Protein AF-A0A6M5YR13-F1 (afdb_monomer_lite)

Radius of gyration: 12.58 Å; chains: 1; bounding box: 26×22×33 Å

Secondary struct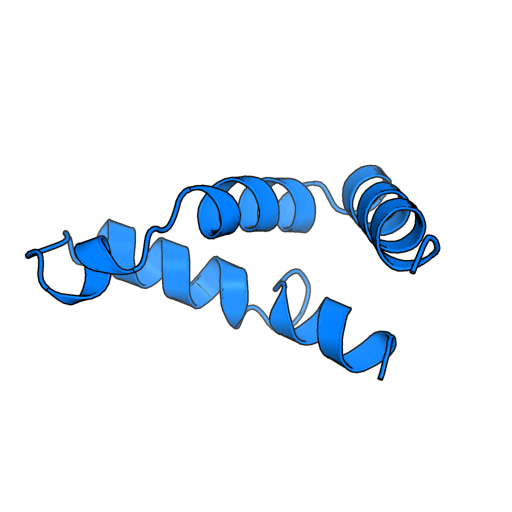ure (DSSP, 8-state):
--HHHHHHHHHHHH-HHHHHHHHHHTT--GGGGGS---HHHHHHHHHHHH-TTT-HHHHHHH--

Sequence (64 aa):
MAGLEIARNDEAATNPTFETYWRLIVKWKEDARYRRTTQSDAEGLYRAVADPNDGVLRWIRQLW

Foldseek 3Di:
DPVVVVLLVVLVVVAVLLVVLVVLQVPDDPVVVVDDDDPVSVVSNCCCQPVCPRHPVNSVVVVD

pLDDT: mean 91.41, std 7.78, range [49.56, 97.25]

Organism: NCBI:txid2774151

Structure (mmCIF, N/CA/C/O backbone):
data_AF-A0A6M5YR13-F1
#
_entry.id   AF-A0A6M5YR13-F1
#
loop_
_atom_site.group_PDB
_atom_site.id
_atom_site.type_symbol
_atom_site.label_atom_id
_atom_site.label_alt_id
_atom_site.label_comp_id
_atom_site.label_asym_id
_atom_site.label_entity_id
_atom_site.label_seq_id
_atom_site.pdbx_PDB_ins_code
_atom_site.Cartn_x
_atom_site.Cartn_y
_atom_site.Cartn_z
_atom_site.occupancy
_atom_site.B_iso_or_equiv
_atom_site.auth_seq_id
_atom_site.auth_comp_id
_atom_site.auth_asym_id
_atom_site.auth_atom_id
_atom_site.pdbx_PDB_model_num
ATOM 1 N N . MET A 1 1 ? 16.914 -11.220 -6.986 1.00 49.56 1 MET A N 1
ATOM 2 C CA . MET A 1 1 ? 15.528 -10.886 -7.381 1.00 49.56 1 MET A CA 1
ATOM 3 C C . MET A 1 1 ? 15.460 -9.376 -7.595 1.00 49.56 1 MET A C 1
ATOM 5 O O . MET A 1 1 ? 15.318 -8.660 -6.620 1.00 49.56 1 MET A O 1
ATOM 9 N N . ALA A 1 2 ? 15.684 -8.885 -8.820 1.00 61.56 2 ALA A N 1
ATOM 10 C CA . ALA A 1 2 ? 15.842 -7.443 -9.092 1.00 61.56 2 ALA A CA 1
ATOM 11 C C . ALA A 1 2 ? 14.614 -6.779 -9.761 1.00 61.56 2 ALA A C 1
ATOM 13 O O . ALA A 1 2 ? 14.531 -5.560 -9.799 1.00 61.56 2 ALA A O 1
ATOM 14 N N . GLY A 1 3 ? 13.643 -7.555 -10.263 1.00 79.19 3 GLY A N 1
ATOM 15 C CA . GLY A 1 3 ? 12.518 -7.011 -11.044 1.00 79.19 3 GLY A CA 1
ATOM 16 C C . GLY A 1 3 ? 11.354 -6.440 -10.226 1.00 79.19 3 GLY A C 1
ATOM 17 O O . GLY A 1 3 ? 10.674 -5.534 -10.693 1.00 79.19 3 GLY A O 1
ATOM 18 N N . LEU A 1 4 ? 11.136 -6.924 -8.997 1.00 85.88 4 LEU A N 1
ATOM 19 C CA . LEU A 1 4 ? 9.993 -6.501 -8.172 1.00 85.88 4 LEU A CA 1
ATOM 20 C C . LEU A 1 4 ? 10.113 -5.051 -7.694 1.00 85.88 4 LEU A C 1
ATOM 22 O O . LEU A 1 4 ? 9.104 -4.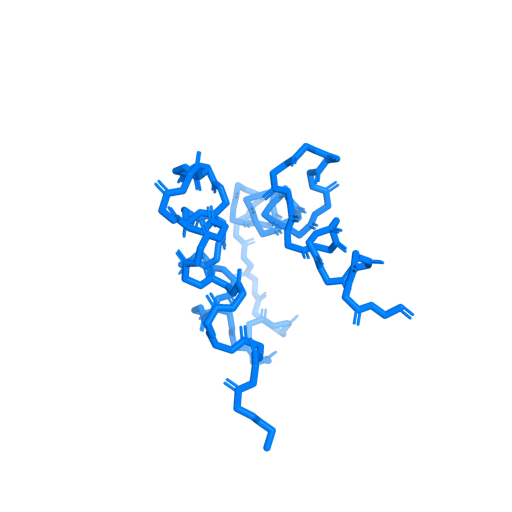371 -7.548 1.00 85.88 4 LEU A O 1
ATOM 26 N N . GLU A 1 5 ? 11.337 -4.570 -7.463 1.00 89.31 5 GLU A N 1
ATOM 27 C CA . GLU A 1 5 ? 11.557 -3.171 -7.092 1.00 89.31 5 GLU A CA 1
ATOM 28 C C . GLU A 1 5 ? 11.230 -2.226 -8.252 1.00 89.31 5 GLU A C 1
ATOM 30 O O . GLU A 1 5 ? 10.567 -1.214 -8.042 1.00 89.31 5 GLU A O 1
ATOM 35 N N . ILE A 1 6 ? 11.635 -2.592 -9.472 1.00 92.19 6 ILE A N 1
ATOM 36 C CA . ILE A 1 6 ? 11.347 -1.825 -10.689 1.00 92.19 6 ILE A CA 1
ATOM 37 C C . ILE A 1 6 ? 9.836 -1.805 -10.944 1.00 92.19 6 ILE A C 1
ATOM 39 O O . ILE A 1 6 ? 9.250 -0.730 -10.977 1.00 92.19 6 ILE A O 1
ATOM 43 N N . ALA A 1 7 ? 9.187 -2.974 -10.980 1.00 93.06 7 ALA A N 1
ATOM 44 C CA . ALA A 1 7 ? 7.742 -3.083 -11.201 1.00 93.06 7 ALA A CA 1
ATOM 45 C C . ALA A 1 7 ? 6.913 -2.322 -10.151 1.00 93.06 7 ALA A C 1
ATOM 47 O O . ALA A 1 7 ? 5.851 -1.780 -10.453 1.00 93.06 7 ALA A O 1
ATOM 48 N N . ARG A 1 8 ? 7.395 -2.263 -8.904 1.00 94.44 8 ARG A N 1
ATOM 49 C CA . ARG A 1 8 ? 6.763 -1.464 -7.851 1.00 94.44 8 ARG A CA 1
ATOM 50 C C . ARG A 1 8 ? 6.934 0.028 -8.120 1.00 94.44 8 ARG A C 1
ATOM 52 O O . ARG A 1 8 ? 5.993 0.786 -7.916 1.00 94.44 8 ARG A O 1
ATOM 59 N N . ASN A 1 9 ? 8.134 0.456 -8.506 1.00 94.56 9 ASN A N 1
ATOM 60 C CA . ASN A 1 9 ? 8.405 1.861 -8.799 1.00 94.56 9 ASN A CA 1
ATOM 61 C C . ASN A 1 9 ? 7.579 2.343 -10.005 1.00 94.56 9 ASN A C 1
ATOM 63 O O . ASN A 1 9 ? 7.071 3.458 -9.959 1.00 94.56 9 ASN A O 1
ATOM 67 N N . ASP A 1 10 ? 7.382 1.499 -11.022 1.00 94.88 10 ASP A N 1
ATOM 68 C CA . ASP A 1 10 ? 6.530 1.802 -12.180 1.00 94.88 10 ASP A CA 1
ATOM 69 C C . ASP A 1 10 ? 5.046 1.950 -11.790 1.00 94.88 10 ASP A C 1
ATOM 71 O O . ASP A 1 10 ? 4.389 2.917 -12.190 1.00 94.88 10 ASP A O 1
ATOM 75 N N . GLU A 1 11 ? 4.517 1.047 -10.953 1.00 95.31 11 GLU A N 1
ATOM 76 C CA . GLU A 1 11 ? 3.150 1.176 -10.418 1.00 95.31 11 GLU A CA 1
ATOM 77 C C . GLU A 1 11 ? 3.024 2.446 -9.563 1.00 95.31 11 GLU A C 1
ATOM 79 O O . GLU A 1 11 ? 2.096 3.225 -9.745 1.00 95.31 11 GLU A O 1
ATOM 84 N N . ALA A 1 12 ? 3.988 2.726 -8.680 1.00 95.50 12 ALA A N 1
ATOM 85 C CA . ALA A 1 12 ? 3.969 3.929 -7.846 1.00 95.50 12 ALA A CA 1
ATOM 86 C C . ALA A 1 12 ? 4.054 5.231 -8.664 1.00 95.50 12 ALA A C 1
ATOM 88 O O . ALA A 1 12 ? 3.451 6.231 -8.282 1.00 95.50 12 ALA A O 1
ATOM 89 N N . ALA A 1 13 ? 4.764 5.226 -9.796 1.00 96.12 13 ALA A N 1
ATOM 90 C CA . ALA A 1 13 ? 4.865 6.385 -10.680 1.00 96.12 13 ALA A CA 1
ATOM 91 C C . ALA A 1 13 ? 3.549 6.695 -11.416 1.00 96.12 13 ALA A C 1
ATOM 93 O O . ALA A 1 13 ? 3.304 7.845 -11.779 1.00 96.12 13 ALA A O 1
ATOM 94 N N . THR A 1 14 ? 2.709 5.684 -11.643 1.00 95.81 14 THR A N 1
ATOM 95 C CA . THR A 1 14 ? 1.456 5.808 -12.406 1.00 95.81 14 THR A CA 1
ATOM 96 C C . THR A 1 14 ? 0.206 5.782 -11.526 1.00 95.81 14 THR A C 1
ATOM 98 O O . THR A 1 14 ? -0.853 6.235 -11.960 1.00 95.81 14 THR A O 1
ATOM 101 N N . ASN A 1 15 ? 0.331 5.329 -10.276 1.00 96.44 15 ASN A N 1
ATOM 102 C CA . ASN A 1 15 ? -0.754 5.197 -9.316 1.00 96.44 15 ASN A CA 1
ATOM 103 C C . ASN A 1 15 ? -0.382 5.823 -7.948 1.00 96.44 15 ASN A C 1
ATOM 105 O O . ASN A 1 15 ? 0.180 5.159 -7.070 1.00 96.44 15 ASN A O 1
ATOM 109 N N . PRO A 1 16 ? -0.730 7.106 -7.719 1.00 96.50 16 PRO A N 1
ATOM 110 C CA . PRO A 1 16 ? -0.458 7.796 -6.452 1.00 96.50 16 PRO A CA 1
ATOM 111 C C . PRO A 1 16 ? -1.175 7.180 -5.238 1.00 96.50 16 PRO A C 1
ATOM 113 O O . PRO A 1 16 ? -0.689 7.269 -4.102 1.00 96.50 16 PRO A O 1
ATOM 116 N N . THR A 1 17 ? -2.334 6.549 -5.456 1.00 96.94 17 THR A N 1
ATOM 117 C CA . THR A 1 17 ? -3.065 5.832 -4.404 1.00 96.94 17 THR A CA 1
ATOM 118 C C . THR A 1 17 ? -2.291 4.592 -3.981 1.00 96.94 17 THR A C 1
ATOM 120 O O . THR A 1 17 ? -2.051 4.404 -2.786 1.00 96.94 17 THR A O 1
ATOM 123 N N . PHE A 1 18 ? -1.808 3.806 -4.946 1.00 97.19 18 PHE A N 1
ATOM 124 C CA . PHE A 1 18 ? -0.922 2.677 -4.681 1.00 97.19 18 PHE A CA 1
ATOM 125 C C . PHE A 1 18 ? 0.344 3.121 -3.948 1.00 97.19 18 PHE A C 1
ATOM 127 O O . PHE A 1 18 ? 0.730 2.481 -2.974 1.00 97.19 18 PHE A O 1
ATOM 134 N N . GLU A 1 19 ? 0.972 4.238 -4.335 1.00 97.25 19 GLU A N 1
ATOM 135 C CA . GLU A 1 19 ? 2.139 4.756 -3.609 1.00 97.25 19 GLU A CA 1
ATOM 136 C C . GLU A 1 19 ? 1.800 5.054 -2.137 1.00 97.25 19 GLU A C 1
ATOM 138 O O . GLU A 1 19 ? 2.549 4.690 -1.223 1.00 97.25 19 GLU A O 1
ATOM 143 N N . THR A 1 20 ? 0.653 5.687 -1.890 1.00 96.81 20 THR A N 1
ATOM 144 C CA . THR A 1 20 ? 0.177 5.990 -0.534 1.00 96.81 20 THR A CA 1
ATOM 145 C C . THR A 1 20 ? -0.065 4.712 0.268 1.00 96.81 20 THR A C 1
ATOM 147 O O . THR A 1 20 ? 0.389 4.601 1.411 1.00 96.81 20 THR A O 1
ATOM 150 N N . TYR A 1 21 ? -0.727 3.726 -0.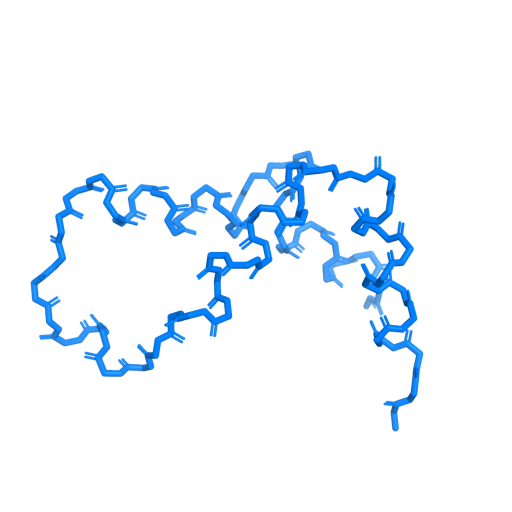335 1.00 97.00 21 TYR A N 1
ATOM 151 C CA . TYR A 1 21 ? -0.965 2.417 0.263 1.00 97.00 21 TYR A CA 1
ATOM 152 C C . TYR A 1 21 ? 0.335 1.673 0.539 1.00 97.00 21 TYR A C 1
ATOM 154 O O . TYR A 1 21 ? 0.535 1.191 1.653 1.00 97.00 21 TYR A O 1
ATOM 162 N N . TRP A 1 22 ? 1.274 1.675 -0.401 1.00 95.88 22 TRP A N 1
ATOM 163 C CA . TRP A 1 22 ? 2.593 1.089 -0.223 1.00 95.88 22 TRP A CA 1
ATOM 164 C C . TRP A 1 22 ? 3.324 1.716 0.969 1.00 95.88 22 TRP A C 1
ATOM 166 O O . TRP A 1 22 ? 3.762 1.008 1.876 1.00 95.88 22 TRP A O 1
ATOM 176 N N . ARG A 1 23 ? 3.387 3.054 1.028 1.00 95.12 23 ARG A N 1
ATOM 177 C CA . ARG A 1 23 ? 3.994 3.803 2.143 1.00 95.12 23 ARG A CA 1
ATOM 178 C C . ARG A 1 23 ? 3.313 3.532 3.487 1.00 95.12 23 ARG A C 1
ATOM 180 O O . ARG A 1 23 ? 3.969 3.676 4.521 1.00 95.12 23 ARG A O 1
ATOM 187 N N . LEU A 1 24 ? 2.027 3.179 3.493 1.00 94.38 24 LEU A N 1
ATOM 188 C CA . LEU A 1 24 ? 1.305 2.777 4.698 1.00 94.38 24 LEU A CA 1
ATOM 189 C C . LEU A 1 24 ? 1.696 1.359 5.127 1.00 94.38 24 LEU A C 1
ATOM 191 O O . LEU A 1 24 ? 2.100 1.169 6.275 1.00 94.38 24 LEU A O 1
ATOM 195 N N . ILE A 1 25 ?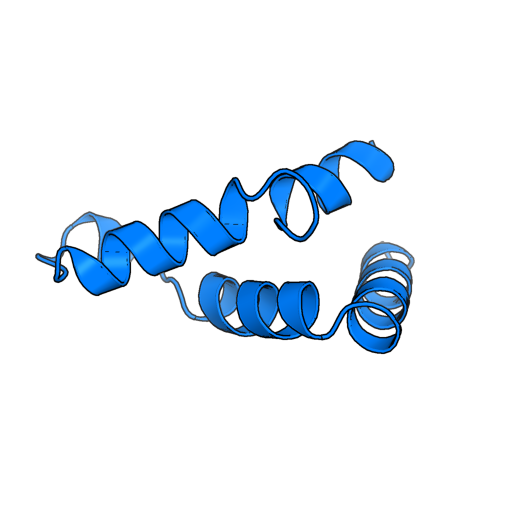 1.634 0.376 4.220 1.00 92.62 25 ILE A N 1
ATOM 196 C CA . ILE A 1 25 ? 1.867 -1.026 4.590 1.00 92.62 25 ILE A CA 1
ATOM 197 C C . ILE A 1 25 ? 3.307 -1.285 5.037 1.00 92.62 25 ILE A C 1
ATOM 199 O O . ILE A 1 25 ? 3.520 -2.058 5.964 1.00 92.62 25 ILE A O 1
ATOM 203 N N . VAL A 1 26 ? 4.303 -0.606 4.449 1.00 91.69 26 VAL A N 1
ATOM 204 C CA . VAL A 1 26 ? 5.722 -0.828 4.796 1.00 91.69 26 VAL A CA 1
ATOM 205 C C . VAL A 1 26 ? 6.075 -0.333 6.197 1.00 91.69 26 VAL A C 1
ATOM 207 O O . VAL A 1 26 ? 7.111 -0.699 6.746 1.00 91.69 26 VAL A O 1
ATOM 210 N N . LYS A 1 27 ? 5.223 0.511 6.788 1.00 89.19 27 LYS A N 1
ATOM 211 C CA . LYS A 1 27 ? 5.366 0.976 8.172 1.00 89.19 27 LYS A CA 1
ATOM 212 C C . LYS A 1 27 ? 4.771 -0.007 9.173 1.00 89.19 27 LYS A C 1
ATOM 214 O O . LYS A 1 27 ? 5.082 0.095 10.362 1.00 89.19 27 LYS A O 1
ATOM 219 N N . TRP A 1 28 ? 3.923 -0.933 8.722 1.00 89.38 28 TRP A N 1
ATOM 220 C CA . TRP A 1 28 ? 3.353 -1.951 9.587 1.00 89.38 28 TRP A CA 1
ATOM 221 C C . TRP A 1 28 ? 4.442 -2.930 10.016 1.00 89.38 28 TRP A C 1
ATOM 223 O O . TRP A 1 28 ? 5.181 -3.483 9.204 1.00 89.38 28 TRP A O 1
ATOM 233 N N . LYS A 1 29 ? 4.548 -3.126 11.327 1.00 86.88 29 LYS A N 1
ATOM 234 C CA . LYS A 1 29 ? 5.457 -4.089 11.944 1.00 86.88 29 LYS A CA 1
ATOM 235 C C . LYS A 1 29 ? 4.629 -5.206 12.552 1.00 86.88 29 LYS A C 1
ATOM 237 O O . LYS A 1 29 ? 3.547 -4.939 13.064 1.00 86.88 29 LYS A O 1
ATOM 242 N N . GLU A 1 30 ? 5.177 -6.416 12.585 1.00 85.94 30 GLU A N 1
ATOM 243 C CA . GLU A 1 30 ? 4.507 -7.584 13.172 1.00 85.94 30 GLU A CA 1
ATOM 244 C C . GLU A 1 30 ? 3.998 -7.323 14.600 1.00 85.94 30 GLU A C 1
ATOM 246 O O . GLU A 1 30 ? 2.882 -7.703 14.938 1.00 85.94 30 GLU A O 1
ATOM 251 N N . ASP A 1 31 ? 4.762 -6.592 15.415 1.00 86.31 31 ASP A N 1
ATOM 252 C CA . ASP A 1 31 ? 4.392 -6.245 16.793 1.00 86.31 31 ASP A CA 1
ATOM 253 C C . ASP A 1 31 ? 3.087 -5.424 16.892 1.00 86.31 31 ASP A C 1
ATOM 255 O O . ASP A 1 31 ? 2.362 -5.509 17.883 1.00 86.31 31 ASP A O 1
ATOM 259 N N . ALA A 1 32 ? 2.716 -4.689 15.835 1.00 85.25 32 ALA A N 1
ATOM 260 C CA . ALA A 1 32 ? 1.441 -3.976 15.774 1.00 85.25 32 ALA A CA 1
ATOM 261 C C . ALA A 1 32 ? 0.232 -4.927 15.816 1.00 85.25 32 ALA A C 1
ATOM 263 O O . ALA A 1 32 ? -0.843 -4.509 16.237 1.00 85.25 32 ALA A O 1
ATOM 264 N N . ARG A 1 33 ? 0.404 -6.209 15.458 1.00 83.94 33 ARG A N 1
ATOM 265 C CA . ARG A 1 33 ? -0.634 -7.247 15.559 1.00 83.94 33 ARG A CA 1
ATOM 266 C C . ARG A 1 33 ? -1.146 -7.438 16.986 1.00 83.94 33 ARG A C 1
ATOM 268 O O . ARG A 1 33 ? -2.311 -7.774 17.173 1.00 83.94 33 ARG A O 1
ATOM 275 N N . TYR A 1 34 ? -0.278 -7.256 17.978 1.00 88.81 34 TYR A N 1
ATOM 276 C CA . TYR A 1 34 ? -0.595 -7.498 19.386 1.00 88.81 34 TYR A CA 1
ATOM 277 C C . TYR A 1 34 ? -0.936 -6.213 20.149 1.00 88.81 34 TYR A C 1
ATOM 279 O O . TYR A 1 34 ? -1.309 -6.265 21.322 1.00 88.81 34 TYR A O 1
ATOM 287 N N . ARG A 1 35 ? -0.836 -5.050 19.495 1.00 86.75 35 ARG A N 1
ATOM 288 C CA . ARG A 1 35 ? -1.200 -3.756 20.075 1.00 86.75 35 ARG A CA 1
ATOM 289 C C . ARG A 1 35 ? -2.649 -3.410 19.747 1.00 86.75 35 ARG A C 1
ATOM 291 O O . ARG A 1 35 ? -3.171 -3.763 18.694 1.00 86.75 35 ARG A O 1
ATOM 298 N N . ARG A 1 36 ? -3.295 -2.648 20.634 1.00 87.94 36 ARG A N 1
ATOM 299 C CA . ARG A 1 36 ? -4.560 -1.986 20.293 1.00 87.94 36 ARG A CA 1
ATOM 300 C C . ARG A 1 36 ? -4.270 -0.868 19.297 1.00 87.94 36 ARG A C 1
ATOM 302 O O . ARG A 1 36 ? -3.497 0.037 19.599 1.00 87.94 36 ARG A O 1
ATOM 309 N N . THR A 1 37 ? -4.896 -0.946 18.133 1.00 88.38 37 THR A N 1
ATOM 310 C CA . THR A 1 37 ? -4.883 0.098 17.107 1.00 88.38 37 THR A CA 1
ATOM 311 C C . THR A 1 37 ? -6.261 0.748 17.028 1.00 88.38 37 TH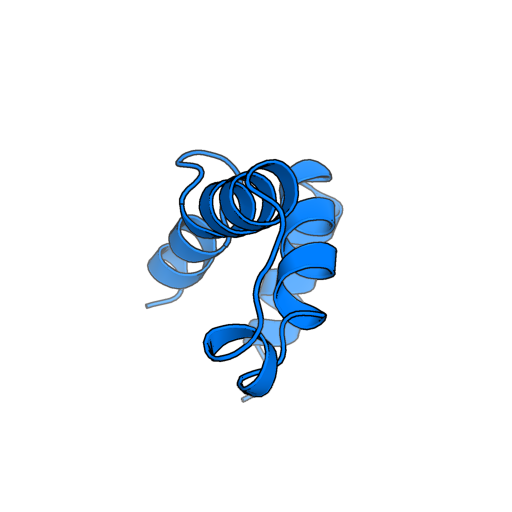R A C 1
ATOM 313 O O . THR A 1 37 ? -7.244 0.173 17.508 1.00 88.38 37 THR A O 1
ATOM 316 N N . THR A 1 38 ? -6.346 1.958 16.483 1.00 92.75 38 THR A N 1
ATOM 317 C CA . THR A 1 38 ? -7.651 2.590 16.276 1.00 92.75 38 THR A CA 1
ATOM 318 C C . THR A 1 38 ? -8.387 1.891 15.133 1.00 92.75 38 THR A C 1
ATOM 320 O O . THR A 1 38 ? -7.766 1.280 14.262 1.00 92.75 38 THR A O 1
ATOM 323 N N . GLN A 1 39 ? -9.718 1.975 15.111 1.00 93.44 39 GLN A N 1
ATOM 324 C CA . GLN A 1 39 ? -10.495 1.449 13.985 1.00 93.44 39 GLN A CA 1
ATOM 325 C C . GLN A 1 39 ? -10.028 2.068 12.661 1.00 93.44 39 GLN A C 1
ATOM 327 O O . GLN A 1 39 ? -9.791 1.339 11.703 1.00 93.44 39 GLN A O 1
ATOM 332 N N . SER A 1 40 ? -9.808 3.383 12.643 1.00 93.69 40 SER A N 1
ATOM 333 C CA . SER A 1 40 ? -9.356 4.113 11.459 1.00 93.69 40 SER A CA 1
ATOM 334 C C . SER A 1 40 ? -8.013 3.606 10.927 1.00 93.69 40 SER A C 1
ATOM 336 O O . SER A 1 40 ? -7.843 3.471 9.716 1.00 93.69 40 SER A O 1
ATOM 338 N N . ASP A 1 41 ? -7.069 3.281 11.814 1.00 90.81 41 ASP A N 1
ATOM 339 C CA . ASP A 1 41 ? -5.777 2.706 11.420 1.00 90.81 41 ASP A CA 1
ATOM 340 C C . ASP A 1 41 ? -5.949 1.305 10.815 1.00 90.81 41 ASP A C 1
ATOM 342 O O . ASP A 1 41 ? -5.351 0.992 9.782 1.00 90.81 41 ASP A O 1
ATOM 346 N N . ALA A 1 42 ? -6.793 0.467 11.428 1.00 91.56 42 ALA A N 1
ATOM 347 C CA . ALA A 1 42 ? -7.087 -0.873 10.927 1.00 91.56 42 ALA A CA 1
ATOM 348 C C . ALA A 1 42 ? -7.784 -0.833 9.558 1.00 91.56 42 ALA A C 1
ATOM 350 O O . ALA A 1 42 ? -7.425 -1.590 8.656 1.00 91.56 42 ALA A O 1
ATOM 351 N N . GLU A 1 43 ? -8.745 0.073 9.378 1.00 94.56 43 GLU A N 1
ATOM 352 C CA . GLU A 1 43 ? -9.430 0.295 8.104 1.00 94.56 43 GLU A CA 1
ATOM 353 C C . GLU A 1 43 ? -8.469 0.815 7.034 1.00 94.56 43 GLU A C 1
ATOM 355 O O . GLU A 1 43 ? -8.523 0.357 5.892 1.00 94.56 43 GLU A O 1
ATOM 360 N N . GLY A 1 44 ? -7.562 1.726 7.397 1.00 94.12 44 GLY A N 1
ATOM 361 C CA . GLY A 1 44 ? -6.517 2.217 6.504 1.00 94.12 44 GLY A CA 1
ATOM 362 C C . GLY A 1 44 ? -5.606 1.091 6.020 1.00 94.12 44 GLY A C 1
ATOM 363 O O . GLY A 1 44 ? -5.382 0.954 4.817 1.00 94.12 44 GLY A O 1
ATOM 364 N N . LEU A 1 45 ? -5.135 0.244 6.940 1.00 93.94 45 LEU A N 1
ATOM 365 C CA . LEU A 1 45 ? -4.308 -0.916 6.609 1.00 93.94 45 LEU A CA 1
ATOM 366 C C . LEU A 1 45 ? -5.062 -1.910 5.715 1.00 93.94 45 LEU A C 1
ATOM 368 O O . LEU A 1 45 ? -4.520 -2.372 4.711 1.00 93.94 45 LEU A O 1
ATOM 372 N N . TYR A 1 46 ? -6.316 -2.220 6.058 1.00 94.88 46 TYR A N 1
ATOM 373 C CA . TYR A 1 46 ? -7.151 -3.129 5.278 1.00 94.88 46 TYR A CA 1
ATOM 374 C C . TYR A 1 46 ? -7.352 -2.616 3.852 1.00 94.88 46 TYR A C 1
ATOM 376 O O . TYR A 1 46 ? -7.116 -3.363 2.906 1.00 94.88 46 TYR A O 1
ATOM 384 N N . ARG A 1 47 ? -7.724 -1.341 3.683 1.00 96.44 47 ARG A N 1
ATOM 385 C CA . ARG A 1 47 ? -7.898 -0.729 2.357 1.00 96.44 47 ARG A CA 1
ATOM 386 C C . ARG A 1 47 ? -6.602 -0.754 1.557 1.00 96.44 47 ARG A C 1
ATOM 388 O O . ARG A 1 47 ? -6.616 -1.198 0.419 1.00 96.44 47 ARG A O 1
ATOM 395 N N . ALA A 1 48 ? -5.475 -0.389 2.168 1.00 96.81 48 ALA A N 1
ATOM 396 C CA . ALA A 1 48 ? -4.189 -0.391 1.476 1.00 96.81 48 ALA A CA 1
ATOM 397 C C . ALA A 1 48 ? -3.790 -1.765 0.915 1.00 96.81 48 ALA A C 1
ATOM 399 O O . ALA A 1 48 ? -3.117 -1.854 -0.112 1.00 96.81 48 ALA A O 1
ATOM 400 N N . VAL A 1 49 ? -4.224 -2.846 1.565 1.00 96.38 49 VAL A N 1
ATOM 401 C CA . VAL A 1 49 ? -3.992 -4.210 1.083 1.00 96.38 49 VAL A CA 1
ATOM 402 C C . VAL A 1 49 ? -5.066 -4.649 0.088 1.00 96.38 49 VAL A C 1
ATOM 404 O O . VAL A 1 49 ? -4.726 -5.177 -0.970 1.00 96.38 49 VAL A O 1
ATOM 407 N N . ALA A 1 50 ? -6.341 -4.480 0.439 1.00 97.00 50 ALA A N 1
ATOM 408 C CA . ALA A 1 50 ? -7.474 -5.146 -0.198 1.00 97.00 50 ALA A CA 1
ATOM 409 C C . ALA A 1 50 ? -8.215 -4.300 -1.241 1.00 97.00 50 ALA A C 1
ATOM 411 O O . ALA A 1 50 ? -9.147 -4.819 -1.858 1.00 97.00 50 ALA A O 1
ATOM 412 N N . ASP A 1 51 ? -7.846 -3.030 -1.434 1.00 97.19 51 ASP A N 1
ATOM 413 C CA . ASP A 1 51 ? -8.483 -2.195 -2.449 1.00 97.19 51 ASP A CA 1
ATOM 414 C C . ASP A 1 51 ? -8.383 -2.866 -3.837 1.00 97.19 51 ASP A C 1
ATOM 416 O O . ASP A 1 51 ? -7.295 -3.279 -4.255 1.00 97.19 51 ASP A O 1
ATOM 420 N N . PRO A 1 52 ? -9.510 -3.037 -4.549 1.00 94.94 52 PRO A N 1
ATOM 421 C CA . PRO A 1 52 ? -9.537 -3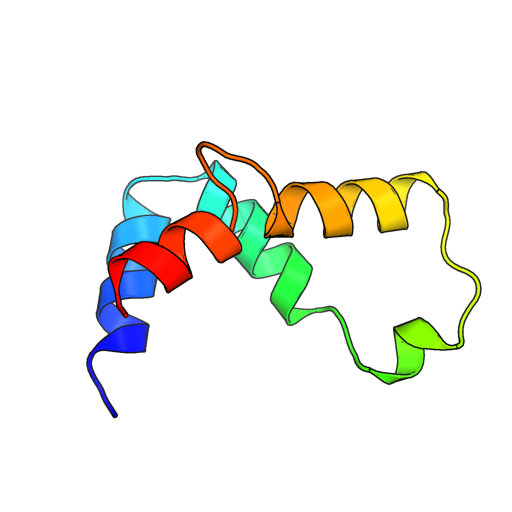.798 -5.792 1.00 94.94 52 PRO A CA 1
ATOM 422 C C . PRO A 1 52 ? -8.848 -3.084 -6.962 1.00 94.94 52 PRO A C 1
ATOM 424 O O . PRO A 1 52 ? -8.481 -3.753 -7.929 1.00 94.94 52 PRO A O 1
ATOM 427 N N . ASN A 1 53 ? -8.679 -1.761 -6.894 1.00 94.44 53 ASN A N 1
ATOM 428 C CA . ASN A 1 53 ? -8.101 -0.957 -7.969 1.00 94.44 53 ASN A CA 1
ATOM 429 C C . ASN A 1 53 ? -6.631 -0.648 -7.691 1.00 94.44 53 ASN A C 1
ATOM 431 O O . ASN A 1 53 ? -5.780 -0.878 -8.549 1.00 94.44 53 ASN A O 1
ATOM 435 N N . ASP A 1 54 ? -6.348 -0.195 -6.471 1.00 96.25 54 ASP A N 1
ATOM 436 C CA . ASP A 1 54 ? -5.068 0.411 -6.101 1.00 96.25 54 ASP A CA 1
ATOM 437 C C . ASP A 1 54 ? -4.340 -0.369 -4.995 1.00 96.25 54 ASP A C 1
ATOM 439 O O . ASP A 1 54 ? -3.241 -0.002 -4.578 1.00 96.25 54 ASP A O 1
ATOM 443 N N . GLY A 1 55 ? -4.950 -1.442 -4.483 1.00 95.38 55 GLY A N 1
ATOM 444 C CA . GLY A 1 55 ? -4.442 -2.201 -3.346 1.00 95.38 55 GLY A CA 1
ATOM 445 C C . GLY A 1 55 ? -3.198 -3.021 -3.671 1.00 95.38 55 GLY A C 1
ATOM 446 O O . GLY A 1 55 ? -3.022 -3.561 -4.768 1.00 95.38 55 GLY A O 1
ATOM 447 N N . VAL A 1 56 ? -2.343 -3.194 -2.662 1.00 95.12 56 VAL A N 1
ATOM 448 C CA . VAL A 1 56 ? -1.076 -3.917 -2.827 1.00 95.12 56 VAL A CA 1
ATOM 449 C C . VAL A 1 56 ? -1.296 -5.387 -3.197 1.00 95.12 56 VAL A C 1
ATOM 451 O O . VAL A 1 56 ? -0.530 -5.941 -3.985 1.00 95.12 56 VAL A O 1
ATOM 454 N N . LEU A 1 57 ? -2.360 -6.028 -2.696 1.00 94.94 57 LEU A N 1
ATOM 455 C CA . LEU A 1 57 ? -2.657 -7.419 -3.048 1.00 94.94 57 LEU A CA 1
ATOM 456 C C . LEU A 1 57 ? -2.988 -7.579 -4.537 1.00 94.94 57 LEU A C 1
ATOM 458 O O . LEU A 1 57 ? -2.605 -8.582 -5.139 1.00 94.94 57 LEU A O 1
ATOM 462 N N . ARG A 1 58 ? -3.678 -6.601 -5.138 1.00 95.31 58 ARG A N 1
ATOM 463 C CA . ARG A 1 58 ? -3.989 -6.599 -6.572 1.00 95.31 58 ARG A CA 1
ATOM 464 C C . ARG A 1 58 ? -2.709 -6.527 -7.404 1.00 95.31 58 ARG A C 1
ATOM 466 O O . ARG A 1 58 ? -2.563 -7.332 -8.317 1.00 95.31 58 ARG A O 1
ATOM 473 N N . TRP A 1 59 ? -1.769 -5.651 -7.045 1.00 94.69 59 TRP A N 1
ATOM 474 C CA . TRP A 1 59 ? -0.465 -5.547 -7.716 1.00 94.69 59 TRP A CA 1
ATOM 475 C C . TRP A 1 59 ? 0.368 -6.834 -7.587 1.00 94.69 59 TRP A C 1
ATOM 477 O O . TRP A 1 59 ? 0.842 -7.359 -8.591 1.00 94.69 59 TRP A O 1
ATOM 487 N N . ILE A 1 60 ? 0.481 -7.415 -6.382 1.00 92.62 60 ILE A N 1
ATOM 488 C CA . ILE A 1 60 ? 1.238 -8.669 -6.175 1.00 92.62 60 ILE A CA 1
ATOM 489 C C . ILE A 1 60 ? 0.691 -9.798 -7.060 1.00 92.62 60 ILE A C 1
ATOM 491 O O . ILE A 1 60 ? 1.467 -10.526 -7.674 1.00 92.62 60 ILE A O 1
ATOM 495 N N . ARG A 1 61 ? -0.640 -9.926 -7.157 1.00 93.00 61 ARG A N 1
ATOM 496 C CA . ARG A 1 61 ? -1.309 -10.953 -7.976 1.00 93.00 61 ARG A CA 1
ATOM 497 C C . ARG A 1 61 ? -1.063 -10.819 -9.479 1.00 93.00 61 ARG A C 1
ATOM 499 O O . ARG A 1 61 ? -1.307 -11.777 -10.191 1.00 93.00 61 ARG A O 1
ATOM 506 N N . GLN A 1 62 ? -0.638 -9.659 -9.975 1.00 89.31 62 GLN A N 1
ATOM 507 C CA . GLN A 1 62 ? -0.307 -9.482 -11.394 1.00 89.31 62 GLN A CA 1
ATOM 508 C C . GLN A 1 62 ? 1.098 -9.986 -11.738 1.00 89.31 62 GLN A C 1
ATOM 510 O O . GLN A 1 62 ? 1.422 -10.153 -12.911 1.00 89.31 62 GLN A O 1
ATOM 515 N N . LEU A 1 63 ? 1.938 -10.197 -10.723 1.00 86.62 63 LEU A N 1
ATOM 516 C CA . LEU A 1 63 ? 3.346 -10.562 -10.868 1.00 86.62 63 LEU A CA 1
ATOM 517 C C . LEU A 1 63 ? 3.619 -12.041 -10.538 1.00 86.62 63 LEU A C 1
ATOM 519 O O . LEU A 1 63 ? 4.782 -12.446 -10.544 1.00 86.62 63 LEU A O 1
ATOM 523 N N . TRP A 1 64 ? 2.575 -12.815 -10.218 1.00 80.31 64 TRP A N 1
ATOM 524 C CA . TRP A 1 64 ? 2.593 -14.239 -9.857 1.00 80.31 64 TRP A CA 1
ATOM 525 C C . TRP A 1 64 ? 1.606 -15.005 -10.734 1.00 80.31 64 TRP A C 1
ATOM 527 O O . TRP A 1 64 ? 1.955 -16.133 -11.143 1.00 80.31 64 TRP A O 1
#